Protein AF-A0A4R9PYY2-F1 (afdb_monomer_lite)

Radius of gyration: 12.32 Å; chains: 1; bounding box: 34×18×28 Å

pLDDT: mean 92.02, std 9.88, range [51.59, 98.0]

Secondary structure (DSSP, 8-state):
-PPP-EEEEEEEE-TTSSSEEEPP-S--EESSHHHHHHHHHHHHHHTTTSSSEEEEEEEE---

Structure (mmCIF, N/CA/C/O backbone):
data_AF-A0A4R9PYY2-F1
#
_entry.id   AF-A0A4R9PYY2-F1
#
loop_
_atom_site.group_PDB
_atom_site.id
_atom_site.type_symbol
_atom_site.label_atom_id
_atom_site.label_alt_id
_atom_site.label_comp_id
_atom_site.label_asym_id
_atom_site.label_entity_id
_atom_site.label_seq_id
_atom_site.pdbx_PDB_ins_code
_atom_site.Cartn_x
_atom_site.Cartn_y
_atom_site.Cartn_z
_atom_site.occupancy
_atom_site.B_iso_or_equiv
_atom_site.auth_seq_id
_atom_site.auth_comp_id
_atom_site.auth_asym_id
_atom_site.auth_atom_id
_atom_site.pdbx_PDB_model_num
ATOM 1 N N . MET A 1 1 ? 22.343 -4.998 -9.527 1.00 51.59 1 MET A N 1
ATOM 2 C CA . MET A 1 1 ? 21.752 -4.715 -8.204 1.00 51.59 1 MET A CA 1
ATOM 3 C C . MET A 1 1 ? 20.512 -3.903 -8.492 1.00 51.59 1 MET A C 1
ATOM 5 O O . MET A 1 1 ? 20.640 -2.901 -9.180 1.00 51.59 1 MET A O 1
ATOM 9 N N . GLU A 1 2 ? 19.338 -4.422 -8.149 1.00 56.81 2 GLU A N 1
ATOM 10 C CA . GLU A 1 2 ? 18.061 -3.852 -8.587 1.00 56.81 2 GLU A CA 1
ATOM 11 C C . GLU A 1 2 ? 17.847 -2.508 -7.892 1.00 56.81 2 GLU A C 1
ATOM 13 O O . GLU A 1 2 ? 17.872 -2.425 -6.665 1.00 56.81 2 GLU A O 1
ATOM 18 N N . HIS A 1 3 ? 17.741 -1.439 -8.680 1.00 69.81 3 HIS A N 1
ATOM 19 C CA . HIS A 1 3 ? 17.436 -0.123 -8.146 1.00 69.81 3 HIS A CA 1
ATOM 20 C C . HIS A 1 3 ? 15.998 -0.149 -7.633 1.00 69.81 3 HIS A C 1
ATOM 22 O O . HIS A 1 3 ? 15.073 -0.460 -8.380 1.00 69.81 3 HIS A O 1
ATOM 28 N N . ILE A 1 4 ? 15.822 0.157 -6.352 1.00 75.81 4 ILE A N 1
ATOM 29 C CA . ILE A 1 4 ? 14.502 0.398 -5.782 1.00 75.81 4 ILE A CA 1
ATOM 30 C C . ILE A 1 4 ? 14.113 1.814 -6.183 1.00 75.81 4 ILE A C 1
ATOM 32 O O . ILE A 1 4 ? 14.791 2.758 -5.787 1.00 75.81 4 ILE A O 1
ATOM 36 N N . ALA A 1 5 ? 13.034 1.959 -6.947 1.00 85.81 5 ALA A N 1
ATOM 37 C CA . ALA A 1 5 ? 12.535 3.273 -7.353 1.00 85.81 5 ALA A CA 1
ATOM 38 C C . ALA A 1 5 ? 11.249 3.665 -6.622 1.00 85.81 5 ALA A C 1
ATOM 40 O O . ALA A 1 5 ? 10.890 4.844 -6.608 1.00 85.81 5 ALA A O 1
ATOM 41 N N . ALA A 1 6 ? 10.531 2.706 -6.026 1.00 93.62 6 ALA A N 1
ATOM 42 C CA . ALA A 1 6 ? 9.308 3.003 -5.297 1.00 93.62 6 ALA A CA 1
ATOM 43 C C . ALA A 1 6 ? 9.039 2.059 -4.119 1.00 93.62 6 ALA A C 1
ATOM 45 O O . ALA A 1 6 ? 9.354 0.869 -4.151 1.00 93.62 6 ALA A O 1
ATOM 46 N N . LEU A 1 7 ? 8.394 2.617 -3.095 1.00 94.75 7 LEU A N 1
ATOM 47 C CA . LEU A 1 7 ? 7.887 1.928 -1.912 1.00 94.75 7 LEU A CA 1
ATOM 48 C C . LEU A 1 7 ? 6.374 2.126 -1.809 1.00 94.75 7 LEU A C 1
ATOM 50 O O . LEU A 1 7 ? 5.889 3.258 -1.770 1.00 94.75 7 LEU A O 1
ATOM 54 N N . LEU A 1 8 ? 5.624 1.032 -1.735 1.00 96.94 8 LEU A N 1
ATOM 55 C CA . LEU A 1 8 ? 4.205 1.046 -1.417 1.00 96.94 8 LEU A CA 1
ATOM 56 C C . LEU A 1 8 ? 4.023 1.071 0.100 1.00 96.94 8 LEU A C 1
ATOM 58 O O . LEU A 1 8 ? 4.234 0.070 0.780 1.00 96.94 8 LEU A O 1
ATOM 62 N N . LEU A 1 9 ? 3.584 2.216 0.616 1.00 96.94 9 LEU A N 1
ATOM 63 C CA . LEU A 1 9 ? 3.213 2.380 2.015 1.00 96.94 9 LEU A CA 1
ATOM 64 C C . LEU A 1 9 ? 1.700 2.227 2.170 1.00 96.94 9 LEU A C 1
ATOM 66 O O . LEU A 1 9 ? 0.941 2.972 1.543 1.00 96.94 9 LEU A O 1
ATOM 70 N N . VAL A 1 10 ? 1.269 1.310 3.037 1.00 98.00 10 VAL A N 1
ATOM 71 C CA . VAL A 1 10 ? -0.144 1.109 3.382 1.00 98.00 10 VAL A CA 1
ATOM 72 C C . VAL A 1 10 ? -0.351 1.378 4.865 1.00 98.00 10 VAL A C 1
ATOM 74 O O . VAL A 1 10 ? 0.223 0.706 5.717 1.00 98.00 10 VAL A O 1
AT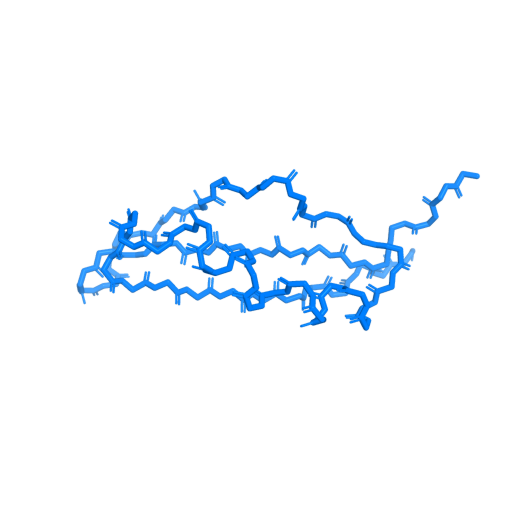OM 77 N N . ILE A 1 11 ? -1.190 2.363 5.177 1.00 97.94 11 ILE A N 1
ATOM 78 C CA . ILE A 1 11 ? -1.520 2.756 6.546 1.00 97.94 11 ILE A CA 1
ATOM 79 C C . ILE A 1 11 ? -2.990 2.455 6.813 1.00 97.94 11 ILE A C 1
ATOM 81 O O . ILE A 1 11 ? -3.877 2.893 6.079 1.00 97.94 11 ILE A O 1
ATOM 85 N N . GLY A 1 12 ? -3.235 1.727 7.895 1.00 97.81 12 GLY A N 1
ATOM 86 C CA . GLY A 1 12 ? -4.557 1.489 8.449 1.00 97.81 12 GLY A CA 1
ATOM 87 C C . GLY A 1 12 ? -4.778 2.357 9.678 1.00 97.81 12 GLY A C 1
ATOM 88 O O . GLY A 1 12 ? -3.932 2.377 10.572 1.00 97.81 12 GLY A O 1
ATOM 89 N N . CYS A 1 13 ? -5.919 3.036 9.744 1.00 97.88 13 CYS A N 1
ATOM 90 C CA . CYS A 1 13 ? -6.300 3.875 10.871 1.00 97.88 13 CYS A CA 1
ATOM 91 C C . CYS A 1 13 ? -7.639 3.454 11.500 1.00 97.88 13 CYS A C 1
ATOM 93 O O . CYS A 1 13 ? -8.508 2.848 10.857 1.00 97.88 13 CYS A O 1
ATOM 95 N N . SER A 1 14 ? -7.813 3.808 12.774 1.00 96.25 14 SER A N 1
ATOM 96 C CA . SER A 1 14 ? -9.105 3.782 13.463 1.00 96.25 14 SER A CA 1
ATOM 97 C C . SER A 1 14 ? -10.089 4.771 12.827 1.00 96.25 14 SER A C 1
ATOM 99 O O . SER A 1 14 ? -9.683 5.665 12.085 1.00 96.25 14 SER A O 1
ATOM 101 N N . ASN A 1 15 ? -11.387 4.650 13.133 1.00 94.00 15 ASN A N 1
ATOM 102 C CA . ASN A 1 15 ? -12.417 5.519 12.544 1.00 94.00 15 ASN A CA 1
ATOM 103 C C . ASN A 1 15 ? -12.162 7.019 12.755 1.00 94.00 15 ASN A C 1
ATOM 105 O O . ASN A 1 15 ? -12.485 7.833 11.898 1.00 94.00 15 ASN A O 1
ATOM 109 N N . SER A 1 16 ? -11.605 7.377 13.915 1.00 94.75 16 SER A N 1
ATOM 110 C CA . SER A 1 16 ? -11.289 8.759 14.285 1.00 94.75 16 SER A CA 1
ATOM 111 C C . SER A 1 16 ? -9.970 9.255 13.691 1.00 94.75 16 SER A C 1
ATOM 113 O O . SER A 1 16 ? -9.598 10.398 13.936 1.00 94.75 16 SER A O 1
ATOM 115 N N . MET A 1 17 ? -9.243 8.400 12.960 1.00 92.50 17 MET A N 1
ATOM 116 C CA . MET A 1 17 ? -7.893 8.644 12.441 1.00 92.50 17 MET A CA 1
ATOM 117 C C . MET A 1 17 ? -6.840 8.986 13.511 1.00 92.50 17 MET A C 1
ATOM 119 O O . MET A 1 17 ? -5.749 9.436 13.177 1.00 92.50 17 MET A O 1
ATOM 123 N N . ALA A 1 18 ? -7.140 8.765 14.794 1.00 95.06 18 ALA A N 1
ATOM 124 C CA . ALA A 1 18 ? -6.227 9.072 15.896 1.00 95.06 18 ALA A CA 1
ATOM 125 C C . ALA A 1 18 ? -5.161 7.985 16.111 1.00 95.06 18 ALA A C 1
ATOM 127 O O . ALA A 1 18 ? -4.084 8.261 16.630 1.00 95.06 18 ALA A O 1
ATOM 128 N N . GLU A 1 19 ? -5.461 6.751 15.706 1.00 95.94 19 GLU A N 1
ATOM 129 C CA . GLU A 1 19 ? -4.558 5.608 15.814 1.00 95.94 19 GLU A CA 1
ATOM 130 C C . GLU A 1 19 ? -4.317 5.063 14.415 1.00 95.94 19 GLU A C 1
ATOM 132 O O . GLU A 1 19 ? -5.253 4.589 13.771 1.00 95.94 19 GLU A O 1
ATOM 137 N N . CYS A 1 20 ? -3.074 5.141 13.950 1.00 97.38 20 CYS A N 1
ATOM 138 C CA . CYS A 1 20 ? -2.664 4.672 12.636 1.00 97.38 20 CYS A CA 1
ATOM 139 C C . CYS A 1 20 ? -1.450 3.760 12.772 1.00 97.38 20 CYS A C 1
ATOM 141 O O . CYS A 1 20 ? -0.555 4.010 13.581 1.00 97.38 20 CYS A O 1
ATOM 143 N N . ARG A 1 21 ? -1.415 2.707 11.961 1.00 97.38 21 ARG A N 1
ATOM 144 C CA . ARG A 1 21 ? -0.291 1.777 11.881 1.00 97.38 21 ARG A CA 1
ATOM 145 C C . ARG A 1 21 ? -0.069 1.337 10.448 1.00 97.38 21 ARG A C 1
ATOM 147 O O . ARG A 1 21 ? -1.004 1.301 9.648 1.00 97.38 21 ARG A O 1
ATOM 154 N N . GLU A 1 22 ? 1.162 0.965 10.149 1.00 97.06 22 GLU A N 1
ATOM 155 C CA . GLU A 1 22 ? 1.475 0.309 8.890 1.00 97.06 22 GLU A CA 1
ATOM 156 C C . GLU A 1 22 ? 0.818 -1.076 8.838 1.00 97.06 22 GLU A C 1
ATOM 158 O O . GLU A 1 22 ? 0.840 -1.828 9.818 1.00 97.06 22 GLU A O 1
ATOM 163 N N . LEU A 1 23 ? 0.190 -1.390 7.706 1.00 97.31 23 LEU A N 1
ATOM 164 C CA . LEU A 1 23 ? -0.375 -2.705 7.428 1.00 97.31 23 LEU A CA 1
ATOM 165 C C . LEU A 1 23 ? 0.612 -3.490 6.571 1.00 97.31 23 LEU A C 1
ATOM 167 O O . LEU A 1 23 ? 1.195 -2.960 5.630 1.00 97.31 23 LEU A O 1
ATOM 171 N N . GLN A 1 24 ? 0.803 -4.761 6.913 1.00 93.88 24 GLN A N 1
ATOM 172 C CA . GLN A 1 24 ? 1.714 -5.629 6.178 1.00 93.88 24 GLN A CA 1
ATOM 173 C C . GLN A 1 24 ? 1.073 -6.049 4.855 1.00 93.88 24 GLN A C 1
ATOM 175 O O . GLN A 1 24 ? -0.042 -6.570 4.845 1.00 93.88 24 GLN A O 1
ATOM 180 N N . VAL A 1 25 ? 1.800 -5.841 3.760 1.00 94.38 25 VAL A N 1
ATOM 181 C CA . VAL A 1 25 ? 1.425 -6.279 2.411 1.00 94.38 25 VAL A CA 1
ATOM 182 C C . VAL A 1 25 ? 2.465 -7.264 1.872 1.00 94.38 25 VAL A C 1
ATOM 184 O O . VAL A 1 25 ? 3.629 -7.178 2.269 1.00 94.38 25 VAL A O 1
ATOM 187 N N . PRO A 1 26 ? 2.087 -8.194 0.976 1.00 90.62 26 PRO A N 1
ATOM 188 C CA . PRO A 1 26 ? 3.010 -9.213 0.471 1.00 90.62 26 PRO A CA 1
ATOM 189 C C . PRO A 1 26 ? 4.220 -8.643 -0.283 1.00 90.62 26 PRO A C 1
ATOM 191 O O . PRO A 1 26 ? 5.321 -9.180 -0.174 1.00 90.62 26 PRO A O 1
ATOM 194 N N . VAL A 1 27 ? 4.019 -7.558 -1.038 1.00 93.06 27 VAL A N 1
ATOM 195 C CA . VAL A 1 27 ? 5.062 -6.868 -1.807 1.00 93.06 27 VAL A CA 1
ATOM 196 C C . VAL A 1 27 ? 4.916 -5.366 -1.595 1.00 93.06 27 VAL A C 1
ATOM 198 O O . VAL A 1 27 ? 3.852 -4.801 -1.837 1.00 93.06 27 VAL A O 1
ATOM 201 N N . SER A 1 28 ? 5.986 -4.717 -1.137 1.00 94.31 28 SER A N 1
ATOM 202 C CA . SER A 1 28 ? 6.006 -3.274 -0.863 1.00 94.31 28 SER A CA 1
ATOM 203 C C . SER A 1 28 ? 7.104 -2.511 -1.603 1.00 94.31 28 SER A C 1
ATOM 205 O O . SER A 1 28 ? 7.132 -1.287 -1.539 1.00 94.31 28 SER A O 1
ATOM 207 N N . VAL A 1 29 ? 7.999 -3.191 -2.319 1.00 94.38 29 VAL A N 1
ATOM 208 C CA . VAL A 1 29 ? 9.173 -2.594 -2.972 1.00 94.38 29 VAL A CA 1
ATOM 209 C C . VAL A 1 29 ? 9.108 -2.867 -4.467 1.00 94.38 29 VAL A C 1
ATOM 211 O O . VAL A 1 29 ? 8.905 -4.010 -4.868 1.00 94.38 29 VAL A O 1
ATOM 214 N N . PHE A 1 30 ? 9.298 -1.826 -5.278 1.00 93.69 30 PHE A N 1
ATOM 215 C CA . PHE A 1 30 ? 9.138 -1.891 -6.730 1.00 93.69 30 PHE A CA 1
ATOM 216 C C . PHE A 1 30 ? 10.310 -1.238 -7.464 1.00 93.69 30 PHE A C 1
ATOM 218 O O . PHE A 1 30 ? 10.898 -0.253 -6.995 1.00 93.69 30 PHE A O 1
ATOM 225 N N . ALA A 1 31 ? 10.628 -1.781 -8.641 1.00 91.44 31 ALA A N 1
ATOM 226 C CA . ALA A 1 31 ? 11.693 -1.274 -9.498 1.00 91.44 31 ALA A CA 1
ATOM 227 C C . ALA A 1 31 ? 11.276 0.012 -10.225 1.00 91.44 31 ALA A C 1
ATOM 229 O O . ALA A 1 31 ? 12.136 0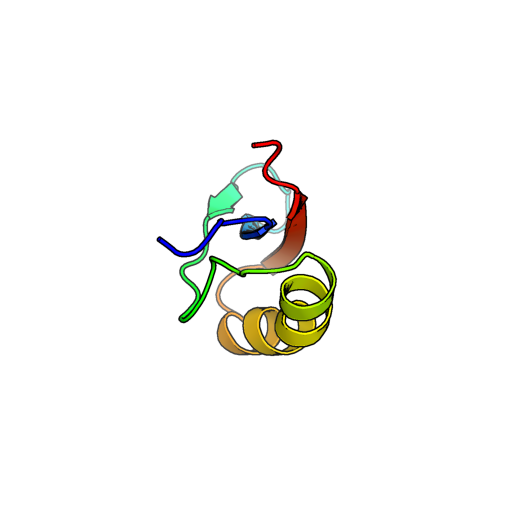.795 -10.623 1.00 91.44 31 ALA A O 1
ATOM 230 N N . THR A 1 32 ? 9.968 0.264 -10.370 1.00 91.44 32 THR A N 1
ATOM 231 C CA . THR A 1 32 ? 9.424 1.514 -10.923 1.00 91.44 32 THR A CA 1
ATOM 232 C C . THR A 1 32 ? 8.202 2.025 -10.149 1.00 91.44 32 THR A C 1
ATOM 234 O O . THR A 1 32 ? 7.503 1.281 -9.457 1.00 91.44 32 THR A O 1
ATOM 237 N N . ALA A 1 33 ? 7.908 3.322 -10.284 1.00 92.19 33 ALA A N 1
ATOM 238 C CA . ALA A 1 33 ? 6.700 3.925 -9.716 1.00 92.19 33 ALA A CA 1
ATOM 239 C C . ALA A 1 33 ? 5.409 3.457 -10.417 1.00 92.19 33 ALA A C 1
ATOM 241 O O . ALA A 1 33 ? 4.355 3.388 -9.775 1.00 92.19 33 ALA A O 1
ATOM 242 N N . ASP A 1 34 ? 5.494 3.119 -11.706 1.00 93.62 34 ASP A N 1
ATOM 243 C CA . ASP A 1 34 ? 4.363 2.620 -12.492 1.00 93.62 34 ASP A CA 1
ATOM 244 C C . ASP A 1 34 ? 3.950 1.221 -12.026 1.00 93.62 34 ASP A C 1
ATOM 246 O O . ASP A 1 34 ? 2.766 0.994 -11.777 1.00 93.62 34 ASP A O 1
ATOM 250 N N . GLU A 1 35 ? 4.919 0.325 -11.800 1.00 95.25 35 GLU A N 1
ATOM 251 C CA . GLU A 1 35 ? 4.682 -0.994 -11.194 1.00 95.25 35 GLU A CA 1
ATOM 252 C C . GLU A 1 35 ? 4.008 -0.862 -9.827 1.00 95.25 35 GLU A C 1
ATOM 254 O O . GLU A 1 35 ? 2.953 -1.448 -9.598 1.00 95.25 35 GLU A O 1
ATOM 259 N N . CYS A 1 36 ? 4.549 -0.018 -8.942 1.00 96.31 36 CYS A N 1
ATOM 260 C CA . CYS A 1 36 ? 3.936 0.224 -7.637 1.00 96.31 36 CYS A CA 1
ATOM 261 C C . CYS A 1 36 ? 2.481 0.706 -7.769 1.00 96.31 36 CYS A C 1
ATOM 263 O O . CYS A 1 36 ? 1.587 0.261 -7.044 1.00 96.31 36 CYS A O 1
ATOM 265 N N . THR A 1 37 ? 2.227 1.635 -8.696 1.00 95.81 37 THR A N 1
ATOM 266 C CA . THR A 1 37 ? 0.896 2.223 -8.891 1.00 95.81 37 THR A CA 1
ATOM 267 C C . THR A 1 37 ? -0.101 1.202 -9.432 1.00 95.81 37 THR A C 1
ATOM 269 O O . THR A 1 37 ? -1.263 1.229 -9.017 1.00 95.81 37 THR A O 1
ATOM 272 N N . ALA A 1 38 ? 0.349 0.309 -10.317 1.00 96.62 38 ALA A N 1
ATOM 273 C CA . ALA A 1 38 ? -0.446 -0.790 -10.851 1.00 96.62 38 ALA A CA 1
ATOM 274 C C . ALA A 1 38 ? -0.801 -1.826 -9.771 1.00 96.62 38 ALA A C 1
ATOM 276 O O . ALA A 1 38 ? -1.935 -2.300 -9.745 1.00 96.62 38 ALA A O 1
ATOM 277 N N . GLU A 1 39 ? 0.119 -2.107 -8.843 1.00 96.56 39 GLU A N 1
ATOM 278 C CA . GLU A 1 39 ? -0.076 -3.095 -7.771 1.00 96.56 39 GLU A CA 1
ATOM 279 C C . GLU A 1 39 ? -0.887 -2.571 -6.575 1.00 96.56 39 GLU A C 1
ATOM 281 O O . GLU A 1 39 ? -1.597 -3.323 -5.903 1.00 96.56 39 GLU A O 1
ATOM 286 N N . ARG A 1 40 ? -0.858 -1.256 -6.325 1.00 96.81 40 ARG A N 1
ATOM 287 C CA . ARG A 1 40 ? -1.567 -0.604 -5.209 1.00 96.81 40 ARG A CA 1
ATOM 288 C C . ARG A 1 40 ? -3.024 -1.064 -4.985 1.00 96.81 40 ARG A C 1
ATOM 290 O O . ARG A 1 40 ? -3.352 -1.326 -3.828 1.00 96.81 40 ARG A O 1
ATOM 297 N N . PRO A 1 41 ? -3.927 -1.127 -5.988 1.00 96.50 41 PRO A N 1
ATOM 298 C CA . PRO A 1 41 ? -5.307 -1.563 -5.752 1.00 96.50 41 PRO A CA 1
ATOM 299 C C . PRO A 1 41 ? -5.409 -3.007 -5.240 1.00 96.50 41 PRO A C 1
ATOM 301 O O . PRO A 1 41 ? -6.288 -3.288 -4.427 1.00 96.50 41 PRO A O 1
ATOM 304 N N . PHE A 1 42 ? -4.512 -3.902 -5.663 1.00 95.75 42 PHE A N 1
ATOM 305 C CA . PHE A 1 42 ? -4.496 -5.294 -5.208 1.00 95.75 42 PHE A CA 1
ATOM 306 C C . PHE A 1 42 ? -4.021 -5.385 -3.759 1.00 95.75 42 PHE A C 1
ATOM 308 O O . PHE A 1 42 ? -4.717 -5.956 -2.925 1.00 95.75 42 PHE A O 1
ATOM 315 N N . ALA A 1 43 ? -2.936 -4.683 -3.426 1.00 95.19 43 ALA A N 1
ATOM 316 C CA . ALA A 1 43 ? -2.443 -4.594 -2.054 1.00 95.19 43 ALA A CA 1
ATOM 317 C C . ALA A 1 43 ? -3.480 -3.989 -1.086 1.00 95.19 43 ALA A C 1
ATOM 319 O O . ALA A 1 43 ? -3.591 -4.419 0.060 1.00 95.19 43 ALA A O 1
ATOM 320 N N . MET A 1 44 ? -4.279 -3.010 -1.535 1.00 95.62 44 MET A N 1
ATOM 321 C CA . MET A 1 44 ? -5.407 -2.490 -0.747 1.00 95.62 44 MET A CA 1
ATOM 322 C C . MET A 1 44 ? -6.508 -3.539 -0.529 1.00 95.62 44 MET A C 1
ATOM 324 O O . MET A 1 44 ? -7.135 -3.539 0.531 1.00 95.62 44 MET A O 1
ATOM 328 N N . GLY A 1 45 ? -6.737 -4.420 -1.506 1.00 95.31 45 GLY A N 1
ATOM 329 C 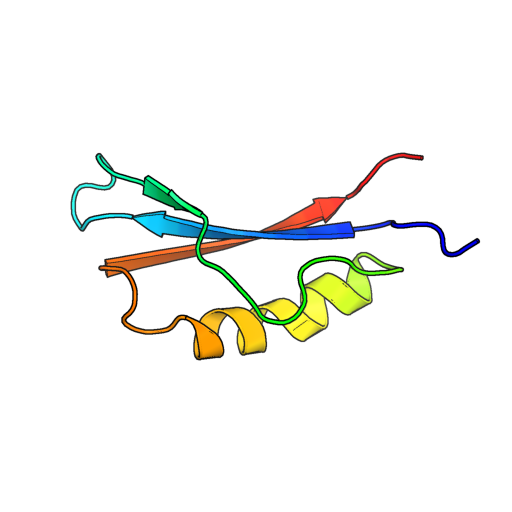CA . GLY A 1 45 ? -7.632 -5.570 -1.376 1.00 95.31 45 GLY A CA 1
ATOM 330 C C . GLY A 1 45 ? -7.128 -6.591 -0.355 1.00 95.31 45 GLY A C 1
ATOM 331 O O . GLY A 1 45 ? -7.903 -7.032 0.491 1.00 95.31 45 GLY A O 1
ATOM 332 N N . ASP A 1 46 ? -5.827 -6.893 -0.361 1.00 95.44 46 ASP A N 1
ATOM 333 C CA . ASP A 1 46 ? -5.199 -7.852 0.564 1.00 95.44 46 ASP A CA 1
ATOM 334 C C . ASP A 1 46 ? -5.356 -7.457 2.040 1.00 95.44 46 ASP A C 1
ATOM 336 O O . ASP A 1 46 ? -5.433 -8.310 2.930 1.00 95.44 46 ASP A O 1
ATOM 340 N N . VAL A 1 47 ? -5.416 -6.151 2.313 1.00 95.75 47 VAL A N 1
ATOM 341 C CA . VAL A 1 47 ? -5.562 -5.615 3.672 1.00 95.75 47 VAL A CA 1
ATOM 342 C C . VAL A 1 47 ? -6.971 -5.132 4.004 1.00 95.75 47 VAL A C 1
ATOM 344 O O . VAL A 1 47 ? -7.198 -4.560 5.077 1.00 95.75 47 VAL A O 1
ATOM 347 N N . GLN A 1 48 ? -7.938 -5.358 3.117 1.00 95.19 48 GLN A N 1
ATOM 348 C CA . GLN A 1 48 ? -9.308 -4.916 3.331 1.00 95.19 48 GLN A CA 1
ATOM 349 C C . GLN A 1 48 ? -9.877 -5.509 4.631 1.00 95.19 48 GLN A C 1
ATOM 351 O O . GLN A 1 48 ? -9.746 -6.695 4.920 1.00 95.19 48 GLN A O 1
ATOM 356 N N . GLY A 1 49 ? -10.508 -4.659 5.444 1.00 94.62 49 GLY A N 1
ATOM 357 C CA . GLY A 1 49 ? -11.086 -5.061 6.730 1.00 94.62 49 GLY A CA 1
ATOM 358 C C . GLY A 1 49 ? -10.088 -5.160 7.889 1.00 94.62 49 GLY A C 1
ATOM 359 O O . GLY A 1 49 ? -10.516 -5.336 9.027 1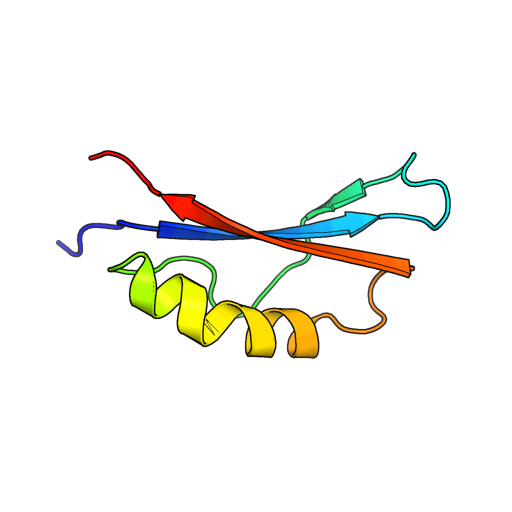.00 94.62 49 GLY A O 1
ATOM 360 N N . GLN A 1 50 ? -8.782 -4.983 7.652 1.00 96.31 50 GLN A N 1
ATOM 361 C CA . GLN A 1 50 ? -7.782 -4.935 8.730 1.00 96.31 50 GLN A CA 1
ATOM 362 C C . GLN A 1 50 ? -7.773 -3.595 9.495 1.00 96.31 50 GLN A C 1
ATOM 364 O O . GLN A 1 50 ? -7.225 -3.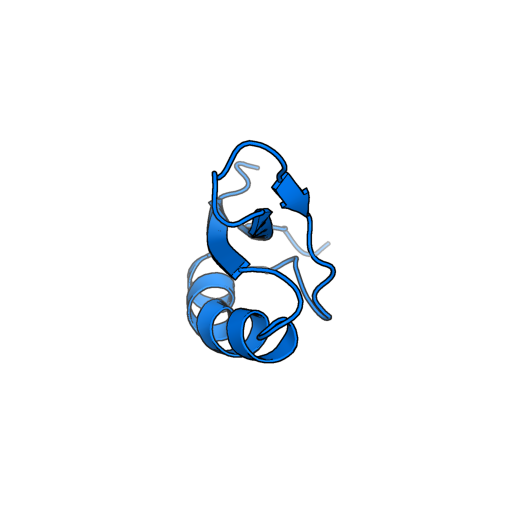515 10.598 1.00 96.31 50 GLN A O 1
ATOM 369 N N . ALA A 1 51 ? -8.374 -2.546 8.922 1.00 96.38 51 ALA A N 1
ATOM 370 C CA . ALA A 1 51 ? -8.588 -1.241 9.542 1.00 96.38 51 ALA A CA 1
ATOM 371 C C . ALA A 1 51 ? -9.867 -0.580 8.998 1.00 96.38 51 ALA A C 1
ATOM 373 O O . ALA A 1 51 ? -10.400 -0.995 7.969 1.00 96.38 51 ALA A O 1
ATOM 374 N N . GLN A 1 52 ? -10.357 0.449 9.696 1.00 96.25 52 GLN A N 1
ATOM 375 C CA . GLN A 1 52 ? -11.587 1.158 9.315 1.00 96.25 52 GLN A CA 1
ATOM 376 C C . GLN A 1 52 ? -11.340 2.146 8.175 1.00 96.25 52 GLN A C 1
ATOM 378 O O . GLN A 1 52 ? -12.155 2.245 7.263 1.00 96.25 52 GLN A O 1
ATOM 383 N N . HIS A 1 53 ? -10.187 2.818 8.202 1.00 96.62 53 HIS A N 1
ATOM 384 C CA . HIS A 1 53 ? -9.699 3.643 7.100 1.00 96.62 53 HIS A CA 1
ATOM 385 C C . HIS A 1 53 ? -8.372 3.083 6.621 1.00 96.62 53 HIS A C 1
ATOM 387 O O . HIS A 1 53 ? -7.479 2.846 7.431 1.00 96.62 53 HIS A O 1
ATOM 393 N N . ILE A 1 54 ? -8.239 2.870 5.316 1.00 97.12 54 ILE A N 1
ATOM 394 C CA . ILE A 1 54 ? -7.010 2.368 4.702 1.00 97.12 54 ILE A CA 1
ATOM 395 C C . ILE A 1 54 ? -6.589 3.362 3.632 1.00 97.12 54 ILE A C 1
ATOM 397 O O . ILE A 1 54 ? -7.364 3.687 2.732 1.00 97.12 54 ILE A O 1
ATOM 401 N N . VAL A 1 55 ? -5.351 3.830 3.729 1.00 95.94 55 VAL A N 1
ATOM 402 C CA . VAL A 1 55 ? -4.719 4.679 2.722 1.00 95.94 55 VAL A CA 1
ATOM 403 C C . VAL A 1 55 ? -3.456 4.000 2.222 1.00 95.94 55 VAL A C 1
ATOM 405 O O . VAL A 1 55 ? -2.685 3.448 3.003 1.00 95.94 55 VAL A O 1
ATOM 408 N N . ALA A 1 56 ? -3.241 4.044 0.912 1.00 97.06 56 ALA A N 1
ATOM 409 C CA . ALA A 1 56 ? -2.060 3.479 0.281 1.00 97.06 56 ALA A CA 1
ATOM 410 C C . ALA A 1 56 ? -1.409 4.505 -0.645 1.00 97.06 56 ALA A C 1
ATOM 412 O O . ALA A 1 56 ? -2.091 5.194 -1.412 1.00 97.06 56 ALA A O 1
ATOM 413 N N . LYS A 1 57 ? -0.081 4.604 -0.597 1.00 96.75 57 LYS A N 1
ATOM 414 C CA . LYS A 1 57 ? 0.683 5.530 -1.432 1.00 96.75 57 LYS A CA 1
ATOM 415 C C . LYS A 1 57 ? 1.968 4.884 -1.927 1.00 96.75 57 LYS A C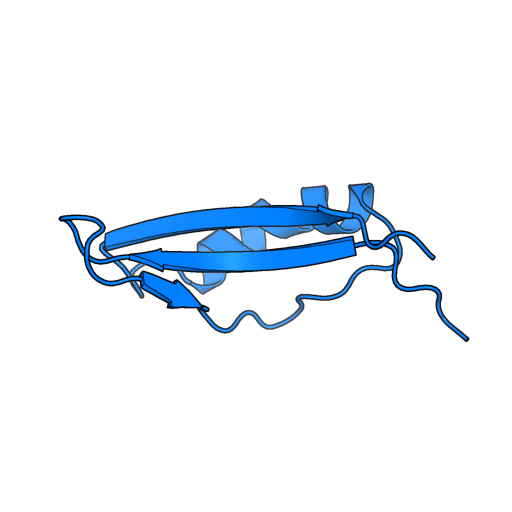 1
ATOM 417 O O . LYS A 1 57 ? 2.720 4.319 -1.145 1.00 96.75 57 LYS A O 1
ATOM 422 N N . CYS A 1 58 ? 2.229 5.055 -3.219 1.00 96.38 58 CYS A N 1
ATOM 423 C CA . CYS A 1 58 ? 3.540 4.814 -3.801 1.00 96.38 58 CYS A CA 1
ATOM 424 C C . CYS A 1 58 ? 4.425 6.031 -3.550 1.00 96.38 58 CYS A C 1
ATOM 426 O O . CYS A 1 58 ? 4.105 7.145 -3.972 1.00 96.38 58 CYS A O 1
ATOM 428 N N . LEU A 1 59 ? 5.501 5.819 -2.808 1.00 94.06 59 LEU A N 1
ATOM 429 C CA . LEU A 1 59 ? 6.534 6.797 -2.524 1.00 94.06 59 LEU A CA 1
ATOM 430 C C . LEU A 1 59 ? 7.681 6.551 -3.495 1.00 94.06 59 LEU A C 1
ATOM 432 O O . LEU A 1 59 ? 8.190 5.436 -3.552 1.00 94.06 59 LEU A O 1
ATOM 436 N N . ALA A 1 60 ? 8.072 7.573 -4.254 1.00 90.19 60 ALA A N 1
ATOM 437 C CA . ALA A 1 60 ? 9.295 7.503 -5.039 1.00 90.19 60 ALA A CA 1
ATOM 438 C C . ALA A 1 60 ? 10.495 7.447 -4.086 1.00 90.19 60 ALA A C 1
ATOM 440 O O . ALA A 1 60 ? 10.552 8.204 -3.113 1.00 90.19 60 ALA A O 1
ATOM 441 N N . VAL A 1 61 ? 11.426 6.544 -4.366 1.00 86.00 61 VAL A N 1
ATOM 442 C CA . VAL A 1 61 ? 12.724 6.475 -3.701 1.00 86.00 61 VAL A CA 1
ATOM 443 C C . VAL A 1 61 ? 13.704 7.177 -4.632 1.00 86.00 61 VAL A C 1
ATOM 445 O O . VAL A 1 61 ? 13.960 6.696 -5.733 1.00 86.00 61 VAL A O 1
ATOM 448 N N . ASP A 1 62 ? 14.163 8.361 -4.228 1.00 66.12 62 ASP A N 1
ATOM 449 C CA . ASP A 1 62 ? 15.225 9.080 -4.940 1.00 66.12 62 ASP A CA 1
ATOM 450 C C . ASP A 1 62 ? 16.534 8.281 -4.752 1.00 66.12 62 ASP A C 1
ATOM 452 O O . ASP A 1 62 ? 16.808 7.884 -3.611 1.00 66.12 62 ASP A O 1
ATOM 456 N N . PRO A 1 63 ? 17.290 7.953 -5.817 1.00 60.91 63 PRO A N 1
ATOM 457 C CA . PRO A 1 63 ? 18.567 7.253 -5.689 1.00 60.91 63 PRO A CA 1
ATOM 458 C C . PRO A 1 63 ? 19.656 8.077 -4.988 1.00 60.91 63 PRO A C 1
ATOM 460 O O . PRO A 1 63 ? 19.660 9.323 -5.106 1.00 60.91 63 PRO A O 1
#

Sequence (63 aa):
MEHIAALLLVIGCSNSMAECRELQVPVSVFATADECTAERPFAMGDVQGQAQHIVAKCLAVDP

Foldseek 3Di:
DQDFFKFKWKKAAAPVNPDIDTDDFPDGTDSHLVVSVVCFVVRCVVCPPVHPDMDIDIDTDDD